Protein AF-A0A352JN17-F1 (afdb_monomer_lite)

pLDDT: mean 72.79, std 21.45, range [27.62, 96.94]

Radius of gyration: 18.85 Å; chains: 1; bounding box: 54×39×38 Å

Sequence (155 aa):
MYLPDQVELLKFFQAFLQQAGLSSVSIKNYLSDLRHFLSFTSPEPSAAAGLTLTTKDIFQNLNQYLDPYLQAQKASFTPANTTARRLASIRRFSTFLHAQFGLAPLQGQALKGTNPQGLALQGVSPAASLSSAKILDQFKTYLEKDKKTPSTVKN

Secondary structure (DSSP, 8-state):
-PPPPHHHHHHHHHHHHHHTT--HHHHHHHHHHHHHHHHHHSPP--TT------HHHHHHTGGGGHHHHHHHHHHTT--HHHHHHHHHHHHHHHHHHHHHH-PPP--TTS---S---S-------------HHHHHHHHHHHHHHTT----S---

Structure (mmCIF, N/CA/C/O backbone):
data_AF-A0A352JN17-F1
#
_entry.id   AF-A0A352JN17-F1
#
loop_
_atom_site.group_PDB
_atom_site.id
_atom_site.type_symbol
_atom_site.label_atom_id
_atom_site.label_alt_id
_atom_site.label_comp_id
_atom_site.label_asym_id
_atom_site.label_entity_id
_atom_site.label_seq_id
_atom_site.pdbx_PDB_ins_code
_atom_site.Cartn_x
_atom_site.Cartn_y
_atom_site.Cartn_z
_atom_site.occupancy
_atom_site.B_iso_or_equiv
_atom_site.auth_seq_id
_atom_site.auth_comp_id
_atom_site.auth_asym_id
_atom_site.auth_atom_id
_atom_site.pdbx_PDB_model_num
ATOM 1 N N . MET A 1 1 ? 16.905 -5.039 19.928 1.00 58.03 1 MET A N 1
ATOM 2 C CA . MET A 1 1 ? 15.582 -5.118 19.270 1.00 58.03 1 MET A CA 1
ATOM 3 C C . MET A 1 1 ? 15.507 -6.432 18.509 1.00 58.03 1 MET A C 1
ATOM 5 O O . MET A 1 1 ? 16.300 -6.627 17.591 1.00 58.03 1 MET A O 1
ATOM 9 N N . TYR A 1 2 ? 14.631 -7.344 18.929 1.00 69.12 2 TYR A N 1
ATOM 10 C CA . TYR A 1 2 ? 14.320 -8.563 18.178 1.00 69.12 2 TYR A CA 1
ATOM 11 C C . TYR A 1 2 ? 13.243 -8.215 17.148 1.00 69.12 2 TYR A C 1
ATOM 13 O O . TYR A 1 2 ? 12.223 -7.639 17.521 1.00 69.12 2 TYR A O 1
ATOM 21 N N . LEU A 1 3 ? 13.499 -8.491 15.867 1.00 69.88 3 LEU A N 1
ATOM 22 C CA . LEU A 1 3 ? 12.489 -8.321 14.827 1.00 69.88 3 LEU A CA 1
ATOM 23 C C . LEU A 1 3 ? 11.846 -9.692 14.565 1.00 69.88 3 LEU A C 1
ATOM 25 O O . LEU A 1 3 ? 12.601 -10.636 14.324 1.00 69.88 3 LEU A O 1
ATOM 29 N N . PRO A 1 4 ? 10.507 -9.800 14.620 1.00 78.81 4 PRO A N 1
ATOM 30 C CA . PRO A 1 4 ? 9.786 -11.037 14.332 1.00 78.81 4 PRO A CA 1
ATOM 31 C C . PRO A 1 4 ? 10.052 -11.560 12.918 1.00 78.81 4 PRO A C 1
ATOM 33 O O . PRO A 1 4 ? 10.464 -10.805 12.029 1.00 78.81 4 PRO A O 1
ATOM 36 N N . ASP A 1 5 ? 9.761 -12.841 12.696 1.00 82.88 5 ASP A N 1
ATOM 37 C CA . ASP A 1 5 ? 9.776 -13.411 11.351 1.00 82.88 5 ASP A CA 1
ATOM 38 C C . ASP A 1 5 ? 8.679 -12.798 10.452 1.00 82.88 5 ASP A C 1
ATOM 40 O O . ASP A 1 5 ? 7.821 -12.020 10.886 1.00 82.88 5 ASP A O 1
ATOM 44 N N . GLN A 1 6 ? 8.695 -13.133 9.159 1.00 84.31 6 GLN A N 1
ATOM 45 C CA . GLN A 1 6 ? 7.722 -12.600 8.202 1.00 84.31 6 GLN A CA 1
ATOM 46 C C . GLN A 1 6 ? 6.268 -12.906 8.598 1.00 84.31 6 GLN A C 1
ATOM 48 O O . GLN A 1 6 ? 5.384 -12.070 8.393 1.00 84.31 6 GLN A O 1
ATOM 53 N N . VAL A 1 7 ? 5.998 -14.100 9.128 1.00 86.88 7 VAL A N 1
ATOM 54 C CA . VAL A 1 7 ? 4.640 -14.561 9.437 1.00 86.88 7 VAL A CA 1
ATOM 55 C C . VAL A 1 7 ? 4.085 -13.791 10.628 1.00 86.88 7 VAL A C 1
ATOM 57 O O . VAL A 1 7 ? 2.957 -13.293 10.578 1.00 86.88 7 VAL A O 1
ATOM 60 N N . GLU A 1 8 ? 4.875 -13.658 11.685 1.00 88.69 8 GLU A N 1
ATOM 61 C CA . GLU A 1 8 ? 4.527 -12.892 12.874 1.00 88.69 8 GLU A CA 1
ATOM 62 C C . GLU A 1 8 ? 4.356 -11.412 12.557 1.00 88.69 8 GLU A C 1
ATOM 64 O O . GLU A 1 8 ? 3.380 -10.788 12.980 1.00 88.69 8 GLU A O 1
ATOM 69 N N . LEU A 1 9 ? 5.233 -10.849 11.732 1.00 88.06 9 LEU A N 1
ATOM 70 C CA . LEU A 1 9 ? 5.149 -9.440 11.386 1.00 88.06 9 LEU A CA 1
ATOM 71 C C . LEU A 1 9 ? 3.900 -9.109 10.562 1.00 88.06 9 LEU A C 1
ATOM 73 O O . LEU A 1 9 ? 3.276 -8.068 10.776 1.00 88.06 9 LEU A O 1
ATOM 77 N N . LEU A 1 10 ? 3.479 -10.008 9.666 1.00 91.31 10 LEU A N 1
ATOM 78 C CA . LEU A 1 10 ? 2.207 -9.870 8.956 1.00 91.31 10 LEU A CA 1
ATOM 79 C C . LEU A 1 10 ? 1.007 -9.942 9.912 1.00 91.31 10 LEU A C 1
ATOM 81 O O . LEU A 1 10 ? 0.041 -9.200 9.716 1.00 91.31 10 LEU A O 1
ATOM 85 N N . LYS A 1 11 ? 1.065 -10.773 10.963 1.00 94.00 11 LYS A N 1
ATOM 86 C CA . LYS A 1 11 ? 0.026 -10.819 12.009 1.00 94.00 11 LYS A CA 1
ATOM 87 C C . LYS A 1 11 ? -0.023 -9.514 12.805 1.00 94.00 11 LYS A C 1
ATOM 89 O O . LYS A 1 11 ? -1.107 -8.972 13.013 1.00 94.00 11 LYS A O 1
ATOM 94 N N . PHE A 1 12 ? 1.127 -8.970 13.198 1.00 93.38 12 PHE A N 1
ATOM 95 C CA . PHE A 1 12 ? 1.186 -7.689 13.907 1.00 93.38 12 PHE A CA 1
ATOM 96 C C . PHE A 1 12 ? 0.720 -6.523 13.038 1.00 93.38 12 PHE A C 1
ATOM 98 O O . PHE A 1 12 ? -0.028 -5.666 13.507 1.00 93.38 12 PHE A O 1
ATOM 105 N N . PHE A 1 13 ? 1.073 -6.522 11.752 1.00 94.56 13 PHE A N 1
ATOM 106 C CA . PHE A 1 13 ? 0.566 -5.523 10.822 1.00 94.56 13 PHE A CA 1
ATOM 107 C C . PHE A 1 13 ? -0.951 -5.640 10.637 1.00 94.56 13 PHE A C 1
ATOM 109 O O . PHE A 1 13 ? -1.650 -4.630 10.642 1.00 94.56 13 PHE A O 1
ATOM 116 N N . GLN A 1 14 ? -1.490 -6.859 10.547 1.00 96.69 14 GLN A N 1
ATOM 117 C CA . GLN A 1 14 ? -2.935 -7.076 10.517 1.00 96.69 14 GLN A CA 1
ATOM 118 C C . GLN A 1 14 ? -3.618 -6.492 11.763 1.00 96.69 14 GLN A C 1
ATOM 120 O O . GLN A 1 14 ? -4.594 -5.756 11.620 1.00 96.69 14 GLN A O 1
ATOM 125 N N . ALA A 1 15 ? -3.094 -6.774 12.960 1.00 96.06 15 ALA A N 1
ATOM 126 C CA . ALA A 1 15 ? -3.624 -6.240 14.214 1.00 96.06 15 ALA A CA 1
ATOM 127 C C . ALA A 1 15 ? -3.576 -4.703 14.248 1.00 96.06 15 ALA A C 1
ATOM 129 O O . ALA A 1 15 ? -4.555 -4.059 14.620 1.00 96.06 15 ALA A O 1
ATOM 130 N N . PHE A 1 16 ? -2.485 -4.102 13.767 1.00 95.62 16 PHE A N 1
ATOM 131 C CA . PHE A 1 16 ? -2.359 -2.650 13.627 1.00 95.62 16 PHE A CA 1
ATOM 132 C C . PHE A 1 16 ? -3.432 -2.050 12.701 1.00 95.62 16 PHE A C 1
ATOM 134 O O . PHE A 1 16 ? -4.026 -1.018 13.014 1.00 95.62 16 PHE A O 1
ATOM 141 N N . LEU A 1 17 ? -3.732 -2.698 11.571 1.00 95.50 17 LEU A N 1
ATOM 142 C CA . LEU A 1 17 ? -4.788 -2.238 10.662 1.00 95.50 17 LEU A CA 1
ATOM 143 C C . LEU A 1 17 ? -6.194 -2.414 11.260 1.00 95.50 17 LEU A C 1
ATOM 145 O O . LEU A 1 17 ? -7.057 -1.568 11.025 1.00 95.50 17 LEU A O 1
ATOM 149 N N . GLN A 1 18 ? -6.418 -3.474 12.044 1.00 96.38 18 GLN A N 1
ATOM 150 C CA . GLN A 1 18 ? -7.669 -3.689 12.782 1.00 96.38 18 GLN A CA 1
ATOM 151 C C . GLN A 1 18 ? -7.885 -2.605 13.842 1.00 96.38 18 GLN A C 1
ATOM 153 O O . GLN A 1 18 ? -8.966 -2.027 13.909 1.00 96.38 18 GLN A O 1
ATOM 158 N N . GLN A 1 19 ? -6.849 -2.278 14.619 1.00 94.75 19 GLN A N 1
ATOM 159 C CA . GLN A 1 19 ? -6.885 -1.191 15.604 1.00 94.75 19 GLN A CA 1
ATOM 160 C C . GLN A 1 19 ? -7.132 0.174 14.953 1.00 94.75 19 GLN A C 1
ATOM 162 O O . GLN A 1 19 ? -7.809 1.020 15.527 1.00 94.75 19 GLN A O 1
ATOM 167 N N . ALA A 1 20 ? -6.648 0.374 13.725 1.00 93.00 20 ALA A N 1
ATOM 168 C CA . ALA A 1 20 ? -6.939 1.565 12.930 1.00 93.00 20 ALA A CA 1
ATOM 169 C C . ALA A 1 20 ? -8.365 1.590 12.330 1.00 93.00 20 ALA A C 1
ATOM 171 O O . ALA A 1 20 ? -8.692 2.522 11.597 1.00 93.00 20 ALA A O 1
ATOM 172 N N . GLY A 1 21 ? -9.208 0.586 12.608 1.00 95.19 21 GLY A N 1
ATOM 173 C CA . GLY A 1 21 ? -10.616 0.550 12.202 1.00 95.19 21 GLY A CA 1
ATOM 174 C C . GLY A 1 21 ? -10.852 0.234 10.723 1.00 95.19 21 GLY A C 1
ATOM 175 O O . GLY A 1 21 ? -11.915 0.550 10.188 1.00 95.19 21 GLY A O 1
ATOM 176 N N . LEU A 1 22 ? -9.876 -0.359 10.027 1.00 94.12 22 LEU A N 1
ATOM 177 C CA . LEU A 1 22 ? -10.039 -0.699 8.613 1.00 94.12 22 LEU A CA 1
ATOM 178 C C . LEU A 1 22 ? -10.986 -1.890 8.423 1.00 94.12 22 LEU A C 1
ATOM 180 O O . LEU A 1 22 ? -11.006 -2.837 9.207 1.00 94.12 22 LEU A O 1
ATOM 184 N N . SER A 1 23 ? -11.718 -1.877 7.305 1.00 96.94 23 SER A N 1
ATOM 185 C CA . SER A 1 23 ? -12.565 -3.005 6.914 1.00 96.94 23 SER A CA 1
ATOM 186 C C . SER A 1 23 ? -11.743 -4.273 6.652 1.00 96.94 23 SER A C 1
ATOM 188 O O . SER A 1 23 ? -10.583 -4.213 6.230 1.00 96.94 23 SER A O 1
ATOM 190 N N . SER A 1 24 ? -12.369 -5.440 6.815 1.00 94.25 24 SER A N 1
ATOM 191 C CA . SER A 1 24 ? -11.746 -6.739 6.523 1.00 94.25 24 SER A CA 1
ATOM 192 C C . SER A 1 24 ? -11.247 -6.845 5.075 1.00 94.25 24 SER A C 1
ATOM 194 O O . SER A 1 24 ? -10.181 -7.412 4.830 1.00 94.25 24 SER A O 1
ATOM 196 N N . VAL A 1 25 ? -11.974 -6.257 4.120 1.00 94.50 25 VAL A N 1
ATOM 197 C CA . VAL A 1 25 ? -11.583 -6.191 2.703 1.00 94.50 25 VAL A CA 1
ATOM 198 C C . VAL A 1 25 ? -10.333 -5.332 2.531 1.00 94.50 25 VAL A C 1
ATOM 200 O O . VAL A 1 25 ? -9.371 -5.766 1.897 1.00 94.50 25 VAL A O 1
ATOM 203 N N . SER A 1 26 ? -10.302 -4.146 3.145 1.00 93.44 26 SER A N 1
ATOM 204 C CA . SER A 1 26 ? -9.133 -3.262 3.108 1.00 93.44 26 SER A CA 1
ATOM 205 C C . SER A 1 26 ? -7.905 -3.952 3.699 1.00 93.44 26 SER A C 1
ATOM 207 O O . SER A 1 26 ? -6.849 -3.950 3.075 1.00 93.44 26 SER A O 1
ATOM 209 N N . ILE A 1 27 ? -8.048 -4.603 4.856 1.00 95.81 27 ILE A N 1
ATOM 210 C CA . ILE A 1 27 ? -6.967 -5.347 5.515 1.00 95.81 27 ILE A CA 1
ATOM 211 C C . ILE A 1 27 ? -6.415 -6.438 4.590 1.00 95.81 27 ILE A C 1
ATOM 213 O O . ILE A 1 27 ? -5.204 -6.516 4.386 1.00 95.81 27 ILE A O 1
ATOM 217 N N . LYS A 1 28 ? -7.286 -7.245 3.971 1.00 95.00 28 LYS A N 1
ATOM 218 C CA . LYS A 1 28 ? -6.866 -8.279 3.011 1.00 95.00 28 LYS A CA 1
ATOM 219 C C . LYS A 1 28 ? -6.094 -7.685 1.831 1.00 95.00 28 LYS A C 1
ATOM 221 O O . LYS A 1 28 ? -5.071 -8.251 1.447 1.00 95.00 28 LYS A O 1
ATOM 226 N N . ASN A 1 29 ? -6.541 -6.545 1.302 1.00 94.00 29 ASN A N 1
ATOM 227 C CA . ASN A 1 29 ? -5.859 -5.848 0.210 1.00 94.00 29 ASN A CA 1
ATOM 228 C C . ASN A 1 29 ? -4.456 -5.376 0.623 1.00 94.00 29 ASN A C 1
ATOM 230 O O . ASN A 1 29 ? -3.492 -5.676 -0.080 1.00 94.00 29 ASN A O 1
ATOM 234 N N . TYR A 1 30 ? -4.322 -4.734 1.791 1.00 95.94 30 TYR A N 1
ATOM 235 C CA . TYR A 1 30 ? -3.025 -4.315 2.339 1.00 95.94 30 TYR A CA 1
ATOM 236 C C . TYR A 1 30 ? -2.063 -5.495 2.503 1.00 95.94 30 TYR A C 1
ATOM 238 O O . TYR A 1 30 ? -0.915 -5.431 2.064 1.00 95.94 30 TYR A O 1
ATOM 246 N N . LEU A 1 31 ? -2.536 -6.592 3.100 1.00 95.50 31 LEU A N 1
ATOM 247 C CA . LEU A 1 31 ? -1.726 -7.789 3.311 1.00 95.50 31 LEU A CA 1
ATOM 248 C C . LEU A 1 31 ? -1.328 -8.459 1.990 1.00 95.50 31 LEU A C 1
ATOM 250 O O . LEU A 1 31 ? -0.212 -8.957 1.866 1.00 95.50 31 LEU A O 1
ATOM 254 N N . SER A 1 32 ? -2.223 -8.477 1.000 1.00 95.50 32 SER A N 1
ATOM 255 C CA . SER A 1 32 ? -1.934 -9.037 -0.321 1.00 95.50 32 SER A CA 1
ATOM 256 C C . SER A 1 32 ? -0.864 -8.237 -1.055 1.00 95.50 32 SER A C 1
ATOM 258 O O . SER A 1 32 ? 0.066 -8.819 -1.608 1.00 95.50 32 SER A O 1
ATOM 260 N N . ASP A 1 33 ? -0.980 -6.912 -1.045 1.00 95.38 33 ASP A N 1
ATOM 261 C CA . ASP A 1 33 ? -0.003 -6.035 -1.684 1.00 95.38 33 ASP A CA 1
ATOM 262 C C . ASP A 1 33 ? 1.366 -6.121 -0.993 1.00 95.38 33 ASP A C 1
ATOM 264 O O . ASP A 1 33 ? 2.396 -6.138 -1.667 1.00 95.38 33 ASP A O 1
ATOM 268 N N . LEU A 1 34 ? 1.384 -6.232 0.339 1.00 93.50 34 LEU A N 1
ATOM 269 C CA . LEU A 1 34 ? 2.621 -6.396 1.096 1.00 93.50 34 LEU A CA 1
ATOM 270 C C . LEU A 1 34 ? 3.293 -7.744 0.811 1.00 93.50 34 LEU A C 1
ATOM 272 O O . LEU A 1 34 ? 4.494 -7.777 0.573 1.00 93.50 34 LEU A O 1
ATOM 276 N N . ARG A 1 35 ? 2.539 -8.850 0.758 1.00 92.12 35 ARG A N 1
ATOM 277 C CA . ARG A 1 35 ? 3.089 -10.159 0.358 1.00 92.12 35 ARG A CA 1
ATOM 278 C C . ARG A 1 35 ? 3.679 -10.134 -1.048 1.00 92.12 35 ARG A C 1
ATOM 280 O O . ARG A 1 35 ? 4.729 -10.728 -1.270 1.00 92.12 35 ARG A O 1
ATOM 287 N N . HIS A 1 36 ? 3.030 -9.435 -1.978 1.00 93.00 36 HIS A N 1
ATOM 288 C CA . HIS A 1 36 ? 3.544 -9.277 -3.336 1.00 93.00 36 HIS A CA 1
ATOM 289 C C . HIS A 1 36 ? 4.895 -8.548 -3.345 1.00 93.00 36 HIS A C 1
ATOM 291 O O . HIS A 1 36 ? 5.817 -8.961 -4.041 1.00 93.00 36 HIS A O 1
ATOM 297 N N . PHE A 1 37 ? 5.030 -7.483 -2.553 1.00 91.75 37 PHE A N 1
ATOM 298 C CA . PHE A 1 37 ? 6.305 -6.788 -2.388 1.00 91.75 37 PHE A CA 1
ATOM 299 C C . PHE A 1 37 ? 7.372 -7.684 -1.741 1.00 91.75 37 PHE A C 1
ATOM 301 O O . PHE A 1 37 ? 8.476 -7.782 -2.260 1.00 91.75 37 PHE A O 1
ATOM 308 N N . LEU A 1 38 ? 7.026 -8.397 -0.668 1.00 88.25 38 LEU A N 1
ATOM 309 C CA . LEU A 1 38 ? 7.944 -9.309 0.021 1.00 88.25 38 LEU A CA 1
ATOM 310 C C . LEU A 1 38 ? 8.468 -10.426 -0.882 1.00 88.25 38 LEU A C 1
ATOM 312 O O . LEU A 1 38 ? 9.648 -10.758 -0.835 1.00 88.25 38 LEU A O 1
ATOM 316 N N . SER A 1 39 ? 7.594 -10.966 -1.731 1.00 87.94 39 SER A N 1
ATOM 317 C CA . SER A 1 39 ? 7.959 -12.000 -2.704 1.00 87.94 39 SER A CA 1
ATOM 318 C C . SER A 1 39 ? 8.926 -11.461 -3.760 1.00 87.94 39 SER A C 1
ATOM 320 O O . SER A 1 39 ? 9.802 -12.185 -4.200 1.00 87.94 39 SER A O 1
ATOM 322 N N . PHE A 1 40 ? 8.807 -10.181 -4.133 1.00 88.81 40 PHE A N 1
ATOM 323 C CA . PHE A 1 40 ? 9.759 -9.523 -5.030 1.00 88.81 40 PHE A CA 1
ATOM 324 C C . PHE A 1 40 ? 11.133 -9.302 -4.376 1.00 88.81 40 PHE A C 1
ATOM 326 O O . PHE A 1 40 ? 12.152 -9.368 -5.054 1.00 88.81 40 PHE A O 1
ATOM 333 N N . THR A 1 41 ? 11.168 -9.013 -3.073 1.00 83.50 41 THR A N 1
ATOM 334 C CA . THR A 1 41 ? 12.419 -8.751 -2.341 1.00 83.50 41 THR A CA 1
ATOM 335 C C . THR A 1 41 ? 13.126 -10.010 -1.855 1.00 83.50 41 THR A C 1
ATOM 337 O O . THR A 1 41 ? 14.298 -9.937 -1.494 1.00 83.50 41 THR A O 1
ATOM 340 N N . SER A 1 42 ? 12.427 -11.146 -1.801 1.00 74.88 42 SER A N 1
ATOM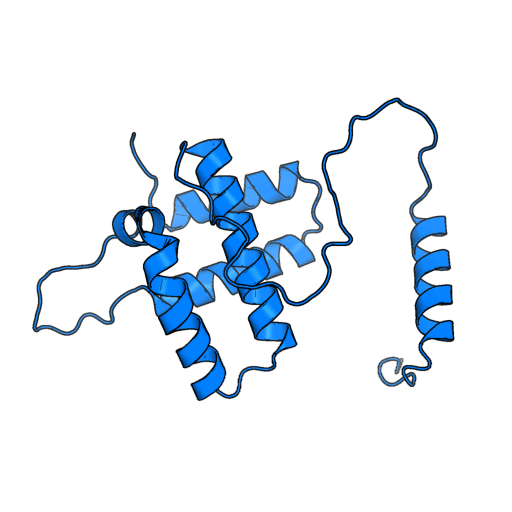 341 C CA . SER A 1 42 ? 13.048 -12.425 -1.477 1.00 74.88 42 SER A CA 1
ATOM 342 C C . SER A 1 42 ? 13.888 -12.855 -2.677 1.00 74.88 42 SER A C 1
ATOM 344 O O . SER A 1 42 ? 13.314 -13.078 -3.743 1.00 74.88 42 SER A O 1
ATOM 346 N N . PRO A 1 43 ? 15.222 -12.967 -2.556 1.00 61.41 43 PRO A N 1
ATOM 347 C CA . PRO A 1 43 ? 15.999 -13.557 -3.628 1.00 61.41 43 PRO A CA 1
ATOM 348 C C . PRO A 1 43 ? 15.506 -14.991 -3.840 1.00 61.41 43 PRO A C 1
ATOM 350 O O . PRO A 1 43 ? 15.377 -15.758 -2.882 1.00 61.41 43 PRO A O 1
ATOM 353 N N . GLU A 1 44 ? 15.235 -15.359 -5.092 1.00 54.84 44 GLU A N 1
ATOM 354 C CA . GLU A 1 44 ? 15.241 -16.770 -5.474 1.00 54.84 44 GLU A CA 1
ATOM 355 C C . GLU A 1 44 ? 16.581 -17.357 -5.003 1.00 54.84 44 GLU A C 1
ATOM 357 O O . GLU A 1 44 ? 17.601 -16.664 -5.125 1.00 54.84 44 GLU A O 1
ATOM 362 N N . PRO A 1 45 ? 16.619 -18.581 -4.447 1.00 52.03 45 PRO A N 1
ATOM 363 C CA . PRO A 1 45 ? 17.852 -19.224 -4.014 1.00 52.03 45 PRO A CA 1
ATOM 364 C C . PRO A 1 45 ? 18.714 -19.558 -5.241 1.00 52.03 45 PRO A C 1
ATOM 366 O O . PRO A 1 45 ? 18.830 -20.699 -5.677 1.00 52.03 45 PRO A O 1
ATOM 369 N N . SER A 1 46 ? 19.326 -18.533 -5.826 1.00 43.72 46 SER A N 1
ATOM 370 C CA . SER A 1 46 ? 20.423 -18.651 -6.764 1.00 43.72 46 SER A CA 1
ATOM 371 C C . SER A 1 46 ? 21.593 -19.212 -5.971 1.00 43.72 46 SER A C 1
ATOM 373 O O . SER A 1 46 ? 22.142 -18.552 -5.087 1.00 43.72 46 SER A O 1
ATOM 375 N N . ALA A 1 47 ? 21.951 -20.454 -6.278 1.00 49.50 47 ALA A N 1
ATOM 376 C CA . ALA A 1 47 ? 22.961 -21.267 -5.607 1.00 49.50 47 ALA A CA 1
ATOM 377 C C . ALA A 1 47 ? 24.388 -20.661 -5.560 1.00 49.50 47 ALA A C 1
ATOM 379 O O . ALA A 1 47 ? 25.315 -21.334 -5.119 1.00 49.50 47 ALA A O 1
ATOM 380 N N . ALA A 1 48 ? 24.595 -19.417 -6.007 1.00 46.50 48 ALA A N 1
ATOM 381 C CA . ALA A 1 48 ? 25.909 -18.805 -6.190 1.00 46.50 48 ALA A CA 1
ATOM 382 C C . ALA A 1 48 ? 26.313 -17.765 -5.125 1.00 46.50 48 ALA A C 1
ATOM 384 O O . ALA A 1 48 ? 27.462 -17.330 -5.122 1.00 46.50 48 ALA A O 1
ATOM 385 N N . ALA A 1 49 ? 25.436 -17.369 -4.198 1.00 49.66 49 ALA A N 1
ATOM 386 C CA . ALA A 1 49 ? 25.826 -16.483 -3.099 1.00 49.66 49 ALA A CA 1
ATOM 387 C C . ALA A 1 49 ? 25.038 -16.826 -1.834 1.00 49.66 49 ALA A C 1
ATOM 389 O O . ALA A 1 49 ? 23.847 -16.548 -1.744 1.00 49.66 49 ALA A O 1
ATOM 390 N N . GLY A 1 50 ? 25.705 -17.410 -0.837 1.00 49.94 50 GLY A N 1
ATOM 391 C CA . GLY A 1 50 ? 25.129 -17.807 0.455 1.00 49.94 50 GLY A CA 1
ATOM 392 C C . GLY A 1 50 ? 24.632 -16.659 1.350 1.00 49.94 50 GLY A C 1
ATOM 393 O O . GLY A 1 50 ? 24.580 -16.828 2.563 1.00 49.94 50 GLY A O 1
ATOM 394 N N . LEU A 1 51 ? 24.277 -15.498 0.789 1.00 47.25 51 LEU A N 1
ATOM 395 C CA . LEU A 1 51 ? 23.536 -14.452 1.487 1.00 47.25 51 LEU A CA 1
ATOM 396 C C . LEU A 1 51 ? 22.042 -14.645 1.219 1.00 47.25 51 LEU A C 1
ATOM 398 O O . LEU A 1 51 ? 21.462 -14.045 0.315 1.00 47.25 51 LEU A O 1
ATOM 402 N N . THR A 1 52 ? 21.396 -15.473 2.036 1.00 55.00 52 THR A N 1
ATOM 403 C CA . THR A 1 52 ? 19.939 -15.415 2.175 1.00 55.00 52 THR A CA 1
ATOM 404 C C . THR A 1 52 ? 19.599 -14.070 2.800 1.00 55.00 52 THR A C 1
ATOM 406 O O . THR A 1 52 ? 19.839 -13.865 3.992 1.00 55.00 52 THR A O 1
ATOM 409 N N . LEU A 1 53 ? 19.098 -13.136 1.993 1.00 63.00 53 LEU A N 1
ATOM 410 C CA . LEU A 1 53 ? 18.663 -11.835 2.475 1.00 63.00 53 LEU A CA 1
ATOM 411 C C . LEU A 1 53 ? 17.574 -12.061 3.528 1.00 63.00 53 LEU A C 1
ATOM 413 O O . LEU A 1 53 ? 16.507 -12.597 3.219 1.00 63.00 53 LEU A O 1
ATOM 417 N N . THR A 1 54 ? 17.856 -11.732 4.787 1.00 69.38 54 THR A N 1
ATOM 418 C CA . THR A 1 54 ? 16.887 -12.013 5.838 1.00 69.38 54 THR A CA 1
ATOM 419 C C . THR A 1 54 ? 15.737 -11.023 5.727 1.00 69.38 54 THR A C 1
ATOM 421 O O . THR A 1 54 ? 15.896 -9.868 5.329 1.00 69.38 54 THR A O 1
ATOM 424 N N . THR A 1 55 ? 14.552 -11.452 6.144 1.00 68.12 55 THR A N 1
ATOM 425 C CA . THR A 1 55 ? 13.378 -10.590 6.292 1.00 68.12 55 THR A CA 1
ATOM 426 C C . THR A 1 55 ? 13.702 -9.294 7.058 1.00 68.12 55 THR A C 1
ATOM 428 O O . THR A 1 55 ? 13.196 -8.220 6.737 1.00 68.12 55 THR A O 1
ATOM 431 N N . LYS A 1 56 ? 14.622 -9.372 8.025 1.00 71.94 56 LYS A N 1
ATOM 432 C CA . LYS A 1 56 ? 15.127 -8.227 8.782 1.00 71.94 56 LYS A CA 1
ATOM 433 C C . LYS A 1 56 ? 15.911 -7.236 7.919 1.00 71.94 56 LYS A C 1
ATOM 435 O O . LYS A 1 56 ? 15.684 -6.034 8.050 1.00 71.94 56 LYS A O 1
ATOM 440 N N . ASP A 1 57 ? 16.773 -7.718 7.029 1.00 75.81 57 ASP A N 1
ATOM 441 C CA . ASP A 1 57 ? 17.580 -6.869 6.144 1.00 75.81 57 ASP A CA 1
ATOM 442 C C . ASP A 1 57 ? 16.692 -6.077 5.178 1.00 75.81 57 ASP A C 1
ATOM 444 O O . ASP A 1 57 ? 16.912 -4.880 4.968 1.00 75.81 57 ASP A O 1
ATOM 448 N N . ILE A 1 58 ? 15.634 -6.719 4.667 1.00 78.38 58 ILE A N 1
ATOM 449 C CA . ILE A 1 58 ? 14.624 -6.087 3.805 1.00 78.38 58 ILE A CA 1
ATOM 450 C C . ILE A 1 58 ? 13.921 -4.949 4.552 1.00 78.38 58 ILE A C 1
ATOM 452 O O . ILE A 1 58 ? 13.762 -3.853 4.017 1.00 78.38 58 ILE A O 1
ATOM 456 N N . PHE A 1 59 ? 13.515 -5.175 5.804 1.00 76.19 59 PHE A N 1
ATOM 457 C CA . PHE A 1 59 ? 12.751 -4.188 6.572 1.00 76.19 59 PHE A CA 1
ATOM 458 C C . PHE A 1 59 ? 13.571 -3.012 7.081 1.00 76.19 59 PHE A C 1
ATOM 460 O O . PHE A 1 59 ? 13.046 -1.902 7.162 1.00 76.19 59 PHE A O 1
ATOM 467 N N . GLN A 1 60 ? 14.851 -3.222 7.377 1.00 79.12 60 GLN A N 1
ATOM 468 C CA . GLN A 1 60 ? 15.760 -2.133 7.733 1.00 79.12 60 GLN A CA 1
ATOM 469 C C . GLN A 1 60 ? 16.108 -1.254 6.526 1.00 79.12 60 GLN A C 1
ATOM 471 O O . GLN A 1 60 ? 16.321 -0.054 6.682 1.00 79.12 60 GLN A O 1
ATOM 476 N N . ASN A 1 61 ? 16.103 -1.831 5.322 1.00 81.19 61 ASN A N 1
ATOM 477 C CA . ASN A 1 61 ? 16.533 -1.167 4.094 1.00 81.19 61 ASN A CA 1
ATOM 478 C C . ASN A 1 61 ? 15.406 -1.033 3.069 1.00 81.19 61 ASN A C 1
ATOM 480 O O . ASN A 1 61 ? 15.646 -1.019 1.865 1.00 81.19 61 ASN A O 1
ATOM 484 N N . LEU A 1 62 ? 14.164 -0.897 3.537 1.00 83.00 62 LEU A N 1
ATOM 485 C CA . LEU A 1 62 ? 12.971 -0.946 2.691 1.00 83.00 62 LEU A CA 1
ATOM 486 C C . LEU A 1 62 ? 13.006 0.076 1.535 1.00 83.00 62 LEU A C 1
ATOM 488 O O . LEU A 1 62 ? 12.528 -0.221 0.442 1.00 83.00 62 LEU A O 1
ATOM 492 N N . ASN A 1 63 ? 13.647 1.235 1.740 1.00 84.12 63 ASN A N 1
ATOM 493 C CA . ASN A 1 63 ? 13.888 2.250 0.706 1.00 84.12 63 ASN A CA 1
ATOM 494 C C . ASN A 1 63 ? 14.657 1.717 -0.517 1.00 84.12 63 ASN A C 1
ATOM 496 O O . ASN A 1 63 ? 14.335 2.094 -1.639 1.00 84.12 63 ASN A O 1
ATOM 500 N N . GLN A 1 64 ? 15.643 0.836 -0.317 1.00 86.75 64 GLN A N 1
ATOM 501 C CA . GLN A 1 64 ? 16.510 0.330 -1.391 1.00 86.75 64 GLN A CA 1
ATOM 502 C C . GLN A 1 64 ? 15.744 -0.533 -2.403 1.00 86.75 64 GLN A C 1
ATOM 504 O O . GLN A 1 64 ? 16.147 -0.651 -3.556 1.00 86.75 64 GLN A O 1
ATOM 509 N N . TYR A 1 65 ? 14.610 -1.099 -1.988 1.00 87.06 65 TYR A N 1
ATOM 510 C CA . TYR A 1 65 ? 13.794 -1.984 -2.815 1.00 87.06 65 TYR A CA 1
ATOM 511 C C . TYR A 1 65 ? 12.655 -1.262 -3.542 1.00 87.06 65 TYR A C 1
ATOM 513 O O . TYR A 1 65 ? 12.004 -1.871 -4.389 1.00 87.06 65 TYR A O 1
ATOM 521 N N . LEU A 1 66 ? 12.401 0.022 -3.253 1.00 88.62 66 LEU A N 1
ATOM 522 C CA . LEU A 1 66 ? 11.278 0.754 -3.849 1.00 88.62 66 LEU A CA 1
ATOM 523 C C . LEU A 1 66 ? 11.470 1.018 -5.342 1.00 88.62 66 LEU A C 1
ATOM 525 O O . LEU A 1 66 ? 10.556 0.745 -6.124 1.00 88.62 66 LEU A O 1
ATOM 529 N N . ASP A 1 67 ? 12.640 1.517 -5.740 1.00 89.25 67 ASP A N 1
ATOM 530 C CA . ASP A 1 67 ? 12.922 1.819 -7.145 1.00 89.25 67 ASP A CA 1
ATOM 531 C C . ASP A 1 67 ? 12.977 0.544 -8.001 1.00 89.25 67 ASP A C 1
ATOM 533 O O . ASP A 1 67 ? 12.250 0.488 -8.999 1.00 89.25 67 ASP A O 1
ATOM 537 N N . PRO A 1 68 ? 13.710 -0.523 -7.609 1.00 91.06 68 PRO A N 1
ATOM 538 C CA . PRO A 1 68 ? 13.668 -1.799 -8.323 1.00 91.06 68 PRO A CA 1
ATOM 539 C C . PRO A 1 68 ? 12.251 -2.366 -8.432 1.00 91.06 68 PRO A C 1
ATOM 541 O O . PRO A 1 68 ? 11.847 -2.827 -9.502 1.00 91.06 68 PRO A O 1
ATOM 544 N N . TYR A 1 69 ? 11.461 -2.278 -7.356 1.00 92.38 69 TYR A N 1
ATOM 545 C CA . TYR A 1 69 ? 10.077 -2.736 -7.376 1.00 92.38 69 TYR A CA 1
ATOM 546 C C . TYR A 1 69 ? 9.241 -1.936 -8.371 1.00 92.38 69 TYR A C 1
ATOM 548 O O . TYR A 1 69 ? 8.526 -2.519 -9.182 1.00 92.38 69 TYR A O 1
ATOM 556 N N . LEU A 1 70 ? 9.351 -0.605 -8.373 1.00 91.88 70 LEU A N 1
ATOM 557 C CA . LEU A 1 70 ? 8.618 0.247 -9.305 1.00 91.88 70 LEU A CA 1
ATOM 558 C C . LEU A 1 70 ? 8.963 -0.071 -10.766 1.00 91.88 70 LEU A C 1
ATOM 560 O O . LEU A 1 70 ? 8.063 -0.106 -11.607 1.00 91.88 70 LEU A O 1
ATOM 564 N N . GLN A 1 71 ? 10.236 -0.332 -11.071 1.00 91.62 71 GLN A N 1
ATOM 565 C CA . GLN A 1 71 ? 10.648 -0.737 -12.417 1.00 91.62 71 GLN A CA 1
ATOM 566 C C . GLN A 1 71 ? 10.077 -2.107 -12.799 1.00 91.62 71 GLN A C 1
ATOM 568 O O . GLN A 1 71 ? 9.532 -2.252 -13.892 1.00 91.62 71 GLN A O 1
ATOM 573 N N . ALA A 1 72 ? 10.090 -3.084 -11.887 1.00 91.69 72 ALA A N 1
ATOM 574 C CA . ALA A 1 72 ? 9.503 -4.403 -12.131 1.00 91.69 72 ALA A CA 1
ATOM 575 C C . ALA A 1 72 ? 7.986 -4.338 -12.392 1.00 91.69 72 ALA A C 1
ATOM 577 O O . ALA A 1 72 ? 7.465 -5.022 -13.275 1.00 91.69 72 ALA A O 1
ATOM 578 N N . GLN A 1 73 ? 7.268 -3.469 -11.671 1.00 92.69 73 GLN A N 1
ATOM 579 C CA . GLN A 1 73 ? 5.837 -3.226 -11.887 1.00 92.69 73 GLN A CA 1
ATOM 580 C C . GLN A 1 73 ? 5.559 -2.659 -13.287 1.00 92.69 73 GLN A C 1
ATOM 582 O O . GLN A 1 73 ? 4.612 -3.093 -13.946 1.00 92.69 73 GLN A O 1
ATOM 587 N N . LYS A 1 74 ? 6.396 -1.718 -13.748 1.00 90.75 74 LYS A N 1
ATOM 588 C CA . LYS A 1 74 ? 6.310 -1.139 -15.098 1.00 90.75 74 LYS A CA 1
ATOM 589 C C . LYS A 1 74 ? 6.621 -2.174 -16.178 1.00 90.75 74 LYS A C 1
ATOM 591 O O . LYS A 1 74 ? 5.864 -2.276 -17.136 1.00 90.75 74 LYS A O 1
ATOM 596 N N . ALA A 1 75 ? 7.680 -2.963 -15.995 1.00 92.31 75 ALA A N 1
ATOM 597 C CA . ALA A 1 75 ? 8.064 -4.030 -16.920 1.00 92.31 75 ALA A CA 1
ATOM 598 C C . ALA A 1 75 ? 6.977 -5.110 -17.051 1.00 92.31 75 ALA A C 1
ATOM 600 O O . ALA A 1 75 ? 6.769 -5.658 -18.127 1.00 92.31 75 ALA A O 1
ATOM 601 N N . SER A 1 76 ? 6.231 -5.361 -15.972 1.00 91.19 76 SER A N 1
ATOM 602 C CA . SER A 1 76 ? 5.099 -6.298 -15.954 1.00 91.19 76 SER A CA 1
ATOM 603 C C . SER A 1 76 ? 3.782 -5.680 -16.449 1.00 91.19 76 SER A C 1
ATOM 605 O O . SER A 1 76 ? 2.724 -6.268 -16.233 1.00 91.19 76 SER A O 1
ATOM 607 N N . PHE A 1 77 ? 3.811 -4.470 -17.025 1.00 92.19 77 PHE A N 1
ATOM 608 C CA . PHE A 1 77 ? 2.629 -3.718 -17.471 1.00 92.19 77 PHE A CA 1
ATOM 609 C C . PHE A 1 77 ? 1.524 -3.614 -16.405 1.00 92.19 77 PHE A C 1
ATOM 611 O O . PHE A 1 77 ? 0.330 -3.610 -16.708 1.00 92.19 77 PHE A O 1
ATOM 618 N N . THR A 1 78 ? 1.911 -3.534 -15.126 1.00 90.12 78 THR A N 1
ATOM 619 C CA . THR A 1 78 ? 0.936 -3.431 -14.038 1.00 90.12 78 THR A CA 1
ATOM 620 C C . THR A 1 78 ? 0.209 -2.083 -14.128 1.00 90.12 78 THR A C 1
ATOM 622 O O . THR A 1 78 ? 0.868 -1.048 -14.253 1.00 90.12 78 THR A O 1
ATOM 625 N N . PRO A 1 79 ? -1.136 -2.048 -14.022 1.00 94.19 79 PRO A N 1
ATOM 626 C CA . PRO A 1 79 ? -1.881 -0.796 -14.062 1.00 94.19 79 PRO A CA 1
ATOM 627 C C . PRO A 1 79 ? -1.413 0.193 -12.992 1.00 94.19 79 PRO A C 1
ATOM 629 O O . PRO A 1 79 ? -1.227 -0.181 -11.831 1.00 94.19 79 PRO A O 1
ATOM 632 N N . ALA A 1 80 ? -1.322 1.477 -13.352 1.00 87.25 80 ALA A N 1
ATOM 633 C CA . ALA A 1 80 ? -0.835 2.532 -12.460 1.00 87.25 80 ALA A CA 1
ATOM 634 C C . ALA A 1 80 ? -1.590 2.586 -11.118 1.00 87.25 80 ALA A C 1
ATOM 636 O O . ALA A 1 80 ? -0.976 2.773 -10.070 1.00 87.25 80 ALA A O 1
ATOM 637 N N . ASN A 1 81 ? -2.905 2.339 -11.133 1.00 88.94 81 ASN A N 1
ATOM 638 C CA . ASN A 1 81 ? -3.731 2.281 -9.922 1.00 88.94 81 ASN A CA 1
ATOM 639 C C . ASN A 1 81 ? -3.315 1.133 -8.988 1.00 88.94 81 ASN A C 1
ATOM 641 O O . ASN A 1 81 ? -3.262 1.305 -7.771 1.00 88.94 81 ASN A O 1
ATOM 645 N N . THR A 1 82 ? -2.980 -0.029 -9.549 1.00 90.75 82 THR A N 1
ATOM 646 C CA . THR A 1 82 ? -2.500 -1.189 -8.789 1.00 90.75 82 THR A CA 1
ATOM 647 C C . THR A 1 82 ? -1.122 -0.911 -8.201 1.00 90.75 82 THR A C 1
ATOM 649 O O . THR A 1 82 ? -0.892 -1.182 -7.023 1.00 90.75 82 THR A O 1
ATOM 652 N N . THR A 1 83 ? -0.220 -0.310 -8.979 1.00 90.62 83 THR A N 1
ATOM 653 C CA . THR A 1 83 ? 1.101 0.114 -8.497 1.00 90.62 83 THR A CA 1
ATOM 654 C C . THR A 1 83 ? 0.976 1.145 -7.374 1.00 90.62 83 THR A C 1
ATOM 656 O O . THR A 1 83 ? 1.589 0.978 -6.323 1.00 90.62 83 THR A O 1
ATOM 659 N N . ALA A 1 84 ? 0.127 2.162 -7.534 1.00 89.31 84 ALA A N 1
ATOM 660 C CA . ALA A 1 84 ? -0.122 3.174 -6.509 1.00 89.31 84 ALA A CA 1
ATOM 661 C C . ALA A 1 84 ? -0.679 2.558 -5.215 1.00 89.31 84 ALA A C 1
ATOM 663 O O . ALA A 1 84 ? -0.175 2.859 -4.130 1.00 89.31 84 ALA A O 1
ATOM 664 N N . ARG A 1 85 ? -1.651 1.638 -5.323 1.00 92.88 85 ARG A N 1
ATOM 665 C CA . ARG A 1 85 ? -2.202 0.893 -4.180 1.00 92.88 85 ARG A CA 1
ATOM 666 C C . ARG A 1 85 ? -1.120 0.086 -3.459 1.00 92.88 85 ARG A C 1
ATOM 668 O O . ARG A 1 85 ? -0.992 0.192 -2.243 1.00 92.88 85 ARG A O 1
ATOM 675 N N . ARG A 1 86 ? -0.280 -0.641 -4.203 1.00 93.75 86 ARG A N 1
ATOM 676 C CA . ARG A 1 86 ? 0.849 -1.406 -3.648 1.00 93.75 86 ARG A CA 1
ATOM 677 C C . ARG A 1 86 ? 1.833 -0.505 -2.897 1.00 93.75 86 ARG A C 1
ATOM 679 O O . ARG A 1 86 ? 2.197 -0.808 -1.765 1.00 93.75 86 ARG A O 1
ATOM 686 N N . LEU A 1 87 ? 2.202 0.640 -3.472 1.00 92.56 87 LEU A N 1
ATOM 687 C CA . LEU A 1 87 ? 3.088 1.618 -2.826 1.00 92.56 87 LEU A CA 1
ATOM 688 C C . LEU A 1 87 ? 2.445 2.271 -1.594 1.00 92.56 87 LEU A C 1
ATOM 690 O O . LEU A 1 87 ? 3.140 2.605 -0.636 1.00 92.56 87 LEU A O 1
ATOM 694 N N . ALA A 1 88 ? 1.126 2.467 -1.588 1.00 91.44 88 ALA A N 1
ATOM 695 C CA . ALA A 1 88 ? 0.405 2.924 -0.402 1.00 91.44 88 ALA A CA 1
ATOM 696 C C . ALA A 1 88 ? 0.439 1.869 0.716 1.00 91.44 88 ALA A C 1
ATOM 698 O O . ALA A 1 88 ? 0.656 2.217 1.878 1.00 91.44 88 ALA A O 1
ATOM 699 N N . SER A 1 89 ? 0.305 0.587 0.368 1.00 94.19 89 SER A N 1
ATOM 700 C CA . SER A 1 89 ? 0.429 -0.525 1.314 1.00 94.19 89 SER A CA 1
ATOM 701 C C . SER A 1 89 ? 1.818 -0.598 1.941 1.00 94.19 89 SER A C 1
ATOM 703 O O . SER A 1 89 ? 1.935 -0.694 3.163 1.00 94.19 89 SER A O 1
ATOM 705 N N . ILE A 1 90 ? 2.864 -0.437 1.130 1.00 92.94 90 ILE A N 1
ATOM 706 C CA . ILE A 1 90 ? 4.255 -0.396 1.595 1.00 92.94 90 ILE A CA 1
ATOM 707 C C . ILE A 1 90 ? 4.498 0.806 2.527 1.00 92.94 90 ILE A C 1
ATOM 709 O O . ILE A 1 90 ? 5.112 0.665 3.584 1.00 92.94 90 ILE A O 1
ATOM 713 N N . ARG A 1 91 ? 3.956 1.986 2.196 1.00 91.69 91 ARG A N 1
ATOM 714 C CA . ARG A 1 91 ? 4.022 3.177 3.063 1.00 91.69 91 ARG A CA 1
ATOM 715 C C . ARG A 1 91 ? 3.346 2.957 4.410 1.00 91.69 91 ARG A C 1
ATOM 717 O O . ARG A 1 91 ? 3.949 3.225 5.445 1.00 91.69 91 ARG A O 1
ATOM 724 N N . ARG A 1 92 ? 2.124 2.420 4.404 1.00 92.88 92 ARG A N 1
ATOM 725 C CA . ARG A 1 92 ? 1.382 2.115 5.634 1.00 92.88 92 ARG A CA 1
ATOM 726 C C . ARG A 1 92 ? 2.135 1.112 6.506 1.00 92.88 92 ARG A C 1
ATOM 728 O O . ARG A 1 92 ? 2.150 1.253 7.725 1.00 92.88 92 ARG A O 1
ATOM 735 N N . PHE A 1 93 ? 2.777 0.133 5.879 1.00 92.25 93 PHE A N 1
ATOM 736 C CA . PHE A 1 93 ? 3.609 -0.838 6.569 1.00 92.25 93 PHE A CA 1
ATOM 737 C C . PHE A 1 93 ? 4.863 -0.204 7.186 1.00 92.25 93 PHE A C 1
ATOM 739 O O . PHE A 1 93 ? 5.167 -0.469 8.343 1.00 92.25 93 PHE A O 1
ATOM 746 N N . SER A 1 94 ? 5.538 0.710 6.488 1.00 90.75 94 SER A N 1
ATOM 747 C CA . SER A 1 94 ? 6.659 1.462 7.066 1.00 90.75 94 SER A CA 1
ATOM 748 C C . SER A 1 94 ? 6.246 2.304 8.282 1.00 90.75 94 SER A C 1
ATOM 750 O O . SER A 1 94 ? 6.969 2.338 9.275 1.00 90.75 94 SER A O 1
ATOM 752 N N . THR A 1 95 ? 5.056 2.917 8.265 1.00 91.06 95 THR A N 1
ATOM 753 C CA . THR A 1 95 ? 4.504 3.595 9.452 1.00 91.06 95 THR A CA 1
ATOM 754 C C . THR A 1 95 ? 4.316 2.631 10.623 1.00 91.06 95 THR A C 1
ATOM 756 O O . THR A 1 95 ? 4.652 2.971 11.754 1.00 91.06 95 THR A O 1
ATOM 759 N N . PHE A 1 96 ? 3.809 1.425 10.362 1.00 92.19 96 PHE A N 1
ATOM 760 C CA . PHE A 1 96 ? 3.695 0.375 11.375 1.00 92.19 96 PHE A CA 1
ATOM 761 C C . PHE A 1 96 ? 5.066 -0.017 11.946 1.00 92.19 96 PHE A C 1
ATOM 763 O O . PHE A 1 96 ? 5.217 -0.092 13.164 1.00 92.19 96 PHE A O 1
ATOM 770 N N . LEU A 1 97 ? 6.072 -0.203 11.087 1.00 89.50 97 LEU A N 1
ATOM 771 C CA . LEU A 1 97 ? 7.433 -0.541 11.508 1.00 89.50 97 LEU A CA 1
ATOM 772 C C . LEU A 1 97 ? 8.045 0.536 12.406 1.00 89.50 97 LE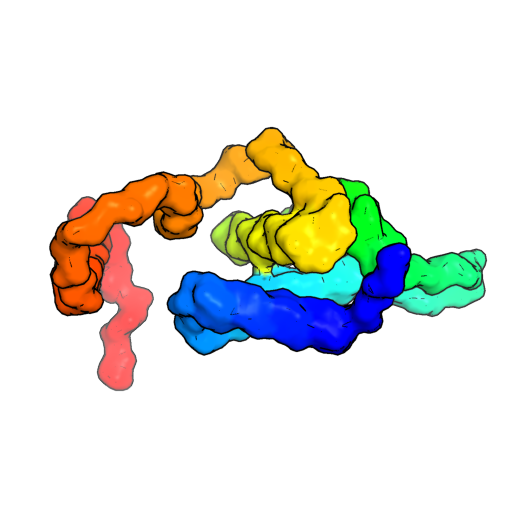U A C 1
ATOM 774 O O . LEU A 1 97 ? 8.694 0.221 13.403 1.00 89.50 97 LEU A O 1
ATOM 778 N N . HIS A 1 98 ? 7.805 1.804 12.078 1.00 88.81 98 HIS A N 1
ATOM 779 C CA . HIS A 1 98 ? 8.221 2.919 12.914 1.00 88.81 98 HIS A CA 1
ATOM 780 C C . HIS A 1 98 ? 7.509 2.907 14.272 1.00 88.81 98 HIS A C 1
ATOM 782 O O . HIS A 1 98 ? 8.164 2.978 15.307 1.00 88.81 98 HIS A O 1
ATOM 788 N N . ALA A 1 99 ? 6.183 2.752 14.276 1.00 87.69 99 ALA A N 1
ATOM 789 C CA . ALA A 1 99 ? 5.377 2.793 15.493 1.00 87.69 99 ALA A CA 1
ATOM 790 C C . ALA A 1 99 ? 5.675 1.636 16.464 1.00 87.69 99 ALA A C 1
ATOM 792 O O . ALA A 1 99 ? 5.664 1.844 17.672 1.00 87.69 99 ALA A O 1
ATOM 793 N N . GLN A 1 100 ? 5.925 0.428 15.950 1.00 86.94 100 GLN A N 1
ATOM 794 C CA . GLN A 1 100 ? 6.115 -0.771 16.778 1.00 86.94 100 GLN A CA 1
ATOM 795 C C . GLN A 1 100 ? 7.583 -1.075 17.096 1.00 86.94 100 GLN A C 1
ATOM 797 O O . GLN A 1 100 ? 7.875 -1.632 18.150 1.00 86.94 100 GLN A O 1
ATOM 802 N N . PHE A 1 101 ? 8.514 -0.717 16.206 1.00 85.44 101 PHE A N 1
ATOM 803 C CA . PHE A 1 101 ? 9.921 -1.126 16.314 1.00 85.44 101 PHE A CA 1
ATOM 804 C C . PHE A 1 101 ? 10.915 0.042 16.240 1.00 85.44 101 PHE A C 1
ATOM 806 O O . PHE A 1 101 ? 12.123 -0.186 16.301 1.00 85.44 101 PHE A O 1
ATOM 813 N N . GLY A 1 102 ? 10.445 1.286 16.092 1.00 83.56 102 GLY A N 1
ATOM 814 C CA . GLY A 1 102 ? 11.304 2.471 16.011 1.00 83.56 102 GLY A CA 1
ATOM 815 C C . GLY A 1 102 ? 12.143 2.558 14.731 1.00 83.56 102 GLY A C 1
ATOM 816 O O . GLY A 1 102 ? 13.115 3.308 14.688 1.00 83.56 102 GLY A O 1
ATOM 817 N N . LEU A 1 103 ? 11.801 1.795 13.685 1.00 82.00 103 LEU A N 1
ATOM 818 C CA . LEU A 1 103 ? 12.517 1.825 12.405 1.00 82.00 103 LEU A CA 1
ATOM 819 C C . LEU A 1 103 ? 12.271 3.143 11.659 1.00 82.00 103 LEU A C 1
ATOM 821 O O . LEU A 1 103 ? 11.227 3.775 11.826 1.00 82.00 103 LEU A O 1
ATOM 825 N N . ALA A 1 104 ? 13.224 3.571 10.830 1.00 75.38 104 ALA A N 1
ATOM 826 C CA . ALA A 1 104 ? 13.088 4.808 10.068 1.00 75.38 104 ALA A CA 1
ATOM 827 C C . ALA A 1 104 ? 11.877 4.727 9.113 1.00 75.38 104 ALA A C 1
ATOM 829 O O . ALA A 1 104 ? 11.784 3.783 8.320 1.00 75.38 104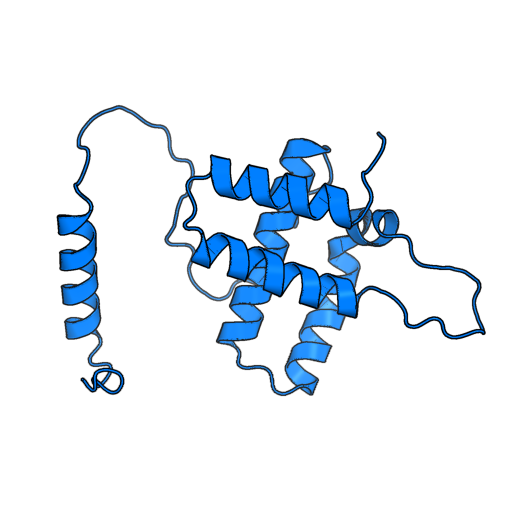 ALA A O 1
ATOM 830 N N . PRO A 1 105 ? 10.938 5.690 9.163 1.00 74.38 105 PRO A N 1
ATOM 831 C CA . PRO A 1 105 ? 9.806 5.695 8.254 1.00 74.38 105 PRO A CA 1
ATOM 832 C C . PRO A 1 105 ? 10.255 6.076 6.839 1.00 74.38 105 PRO A C 1
ATOM 834 O O . PRO A 1 105 ? 11.213 6.828 6.648 1.00 74.38 105 PRO A O 1
ATOM 837 N N . LEU A 1 106 ? 9.511 5.612 5.835 1.00 74.88 106 LEU A N 1
ATOM 838 C CA . LEU A 1 106 ? 9.628 6.102 4.466 1.00 74.88 106 LEU A CA 1
ATOM 839 C C . LEU A 1 106 ? 9.325 7.607 4.444 1.00 74.88 106 LEU A C 1
ATOM 841 O O . LEU A 1 106 ? 8.182 8.023 4.645 1.00 74.88 106 LEU A O 1
ATOM 845 N N . GLN A 1 107 ? 10.345 8.432 4.203 1.00 60.84 107 GLN A N 1
ATOM 846 C CA . GLN A 1 107 ? 10.179 9.880 4.101 1.00 60.84 107 GLN A CA 1
ATOM 847 C C . GLN A 1 107 ? 9.492 10.231 2.772 1.00 60.84 107 GLN A C 1
ATOM 849 O O . GLN A 1 107 ? 9.915 9.830 1.688 1.00 60.84 107 GLN A O 1
ATOM 854 N N . GLY A 1 108 ? 8.377 10.956 2.870 1.00 51.31 108 GLY A N 1
ATOM 855 C CA . GLY A 1 108 ? 7.344 11.094 1.838 1.00 51.31 108 GLY A CA 1
ATOM 856 C C . GLY A 1 108 ? 7.669 11.931 0.596 1.00 51.31 108 GLY A C 1
ATOM 857 O O . GLY A 1 108 ? 6.749 12.538 0.055 1.00 51.31 108 GLY A O 1
ATOM 858 N N . GLN A 1 109 ? 8.913 11.973 0.112 1.00 44.47 109 GLN A N 1
ATOM 859 C CA . GLN A 1 109 ? 9.259 12.774 -1.075 1.00 44.47 109 GLN A CA 1
ATOM 860 C C . GLN A 1 109 ? 9.385 11.983 -2.386 1.00 44.47 109 GLN A C 1
ATOM 862 O O . GLN A 1 109 ? 9.173 12.562 -3.446 1.00 44.47 109 GLN A O 1
ATOM 867 N N . ALA A 1 110 ? 9.626 10.669 -2.364 1.00 43.06 110 ALA A N 1
ATOM 868 C CA . ALA A 1 110 ? 9.942 9.946 -3.604 1.00 43.06 110 ALA A CA 1
ATOM 869 C C . ALA A 1 110 ? 8.738 9.653 -4.530 1.00 43.06 110 ALA A C 1
ATOM 871 O O . ALA A 1 110 ? 8.933 9.298 -5.686 1.00 43.06 110 ALA A O 1
ATOM 872 N N . LEU A 1 111 ? 7.483 9.760 -4.066 1.00 47.31 111 LEU A N 1
ATOM 873 C CA . LEU A 1 111 ? 6.317 9.253 -4.816 1.00 47.31 111 LEU A CA 1
ATOM 874 C C . LEU A 1 111 ? 5.055 10.099 -4.573 1.00 47.31 111 LEU A C 1
ATOM 876 O O . LEU A 1 111 ? 4.072 9.624 -3.987 1.00 47.31 111 LEU A O 1
ATOM 880 N N . LYS A 1 112 ? 5.087 11.370 -4.989 1.00 38.38 112 LYS A N 1
ATOM 881 C CA . LYS A 1 112 ? 3.931 12.279 -4.977 1.00 38.38 112 LYS A CA 1
ATOM 882 C C . LYS A 1 112 ? 3.030 11.971 -6.179 1.00 38.38 112 LYS A C 1
ATOM 884 O O . LYS A 1 112 ? 3.213 12.505 -7.264 1.00 38.38 112 LYS A O 1
ATOM 889 N N . GLY A 1 113 ? 2.061 11.084 -5.981 1.00 36.94 113 GLY A N 1
ATOM 890 C CA . GLY A 1 113 ? 1.033 10.770 -6.969 1.00 36.94 113 GLY A CA 1
ATOM 891 C C . GLY A 1 113 ? -0.099 9.980 -6.325 1.00 36.94 113 GLY A C 1
ATOM 892 O O . GLY A 1 113 ? 0.155 8.918 -5.772 1.00 36.94 113 GLY A O 1
ATOM 893 N N . THR A 1 114 ? -1.312 10.534 -6.412 1.00 34.56 114 THR A N 1
ATOM 894 C CA . THR A 1 114 ? -2.622 10.047 -5.925 1.00 34.56 114 THR A CA 1
ATOM 895 C C . THR A 1 114 ? -2.946 10.263 -4.435 1.00 34.56 114 THR A C 1
ATOM 897 O O . THR A 1 114 ? -2.757 9.393 -3.594 1.00 34.56 114 THR A O 1
ATOM 900 N N . ASN A 1 115 ? -3.456 11.471 -4.167 1.00 34.84 115 ASN A N 1
ATOM 901 C CA . ASN A 1 115 ? -4.471 11.880 -3.183 1.00 34.84 115 ASN A CA 1
ATOM 902 C C . ASN A 1 115 ? -4.578 11.107 -1.838 1.00 34.84 115 ASN A C 1
ATOM 904 O O . ASN A 1 115 ? -5.174 10.030 -1.796 1.00 34.84 115 ASN A O 1
ATOM 908 N N . PRO A 1 116 ? -4.125 11.690 -0.711 1.00 42.53 116 PRO A N 1
ATOM 909 C CA . PRO A 1 116 ? -4.475 11.242 0.627 1.00 42.53 116 PRO A CA 1
ATOM 910 C C . PRO A 1 116 ? -5.765 11.949 1.075 1.00 42.53 116 PRO A C 1
ATOM 912 O O . PRO A 1 116 ? -5.719 12.993 1.719 1.00 42.53 116 PRO A O 1
ATOM 915 N N . GLN A 1 117 ? -6.931 11.393 0.755 1.00 39.88 117 GLN A N 1
ATOM 916 C CA . GLN A 1 117 ? -8.145 11.702 1.516 1.00 39.88 117 GLN A CA 1
ATOM 917 C C . GLN A 1 117 ? -8.584 10.447 2.256 1.00 39.88 117 GLN A C 1
ATOM 919 O O . GLN A 1 117 ? -9.187 9.534 1.704 1.00 39.88 117 GLN A O 1
ATOM 924 N N . GLY A 1 118 ? -8.171 10.404 3.519 1.00 37.72 118 GLY A N 1
ATOM 925 C CA . GLY A 1 118 ? -8.402 9.305 4.438 1.00 37.72 118 GLY A CA 1
ATOM 926 C C . GLY A 1 118 ? -7.405 9.351 5.589 1.00 37.72 118 GLY A C 1
ATOM 927 O O . GLY A 1 118 ? -6.458 8.573 5.604 1.00 37.72 118 GLY A O 1
ATOM 928 N N . LEU A 1 119 ? -7.675 10.246 6.547 1.00 40.81 119 LEU A N 1
ATOM 929 C CA . LEU A 1 119 ? -7.142 10.254 7.918 1.00 40.81 119 LEU A CA 1
ATOM 930 C C . LEU A 1 119 ? -5.730 10.838 8.090 1.00 40.81 119 LEU A C 1
ATOM 932 O O . LEU A 1 119 ? -4.769 10.139 8.411 1.00 40.81 119 LEU A O 1
ATOM 936 N N . ALA A 1 120 ? -5.642 12.165 7.970 1.00 29.94 120 ALA A N 1
ATOM 937 C CA . ALA A 1 120 ? -4.716 12.925 8.800 1.00 29.94 120 ALA A CA 1
ATOM 938 C C . ALA A 1 120 ? -5.216 12.866 10.255 1.00 29.94 120 ALA A C 1
ATOM 940 O O . ALA A 1 120 ? -6.392 13.117 10.521 1.00 29.94 120 ALA A O 1
ATOM 941 N N . LEU A 1 121 ? -4.329 12.511 11.184 1.00 35.19 121 LEU A N 1
ATOM 942 C CA . LEU A 1 121 ? -4.554 12.635 12.622 1.00 35.19 121 LEU A CA 1
ATOM 943 C C . LEU A 1 121 ? -4.537 14.128 12.976 1.00 35.19 121 LEU A C 1
ATOM 945 O O . LEU A 1 121 ? -3.496 14.671 13.336 1.00 35.19 121 LEU A O 1
ATOM 949 N N . GLN A 1 122 ? -5.672 14.806 12.818 1.00 31.23 122 GLN A N 1
ATOM 950 C CA . GLN A 1 122 ? -5.882 16.147 13.358 1.00 31.23 122 GLN A CA 1
ATOM 951 C C . GLN A 1 122 ? -6.752 16.018 14.612 1.00 31.23 122 GLN A C 1
ATOM 953 O O . GLN A 1 12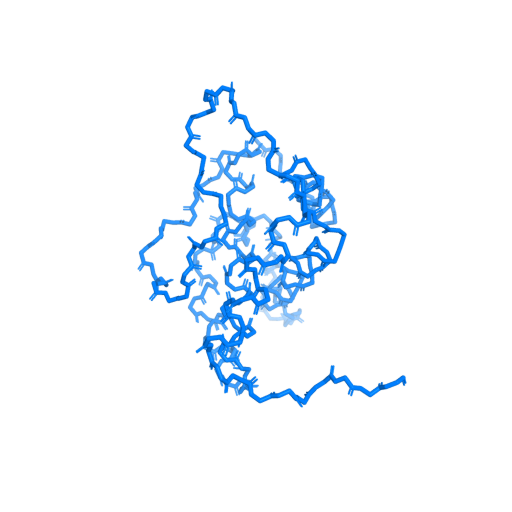2 ? -7.743 15.289 14.604 1.00 31.23 122 GLN A O 1
ATOM 958 N N . GLY A 1 123 ? -6.320 16.673 15.692 1.00 33.44 123 GLY A N 1
ATOM 959 C CA . GLY A 1 123 ? -6.841 16.532 17.052 1.00 33.44 123 GLY A CA 1
ATOM 960 C C . GLY A 1 123 ? -8.365 16.469 17.157 1.00 33.44 123 GLY A C 1
ATOM 961 O O . GLY A 1 123 ? -9.087 17.304 16.616 1.00 33.44 123 GLY A O 1
ATOM 962 N N . VAL A 1 124 ? -8.842 15.467 17.891 1.00 31.67 124 VAL A N 1
ATOM 963 C CA . VAL A 1 124 ? -10.254 15.291 18.219 1.00 31.67 124 VAL A CA 1
ATOM 964 C C . VAL A 1 124 ? -10.655 16.248 19.344 1.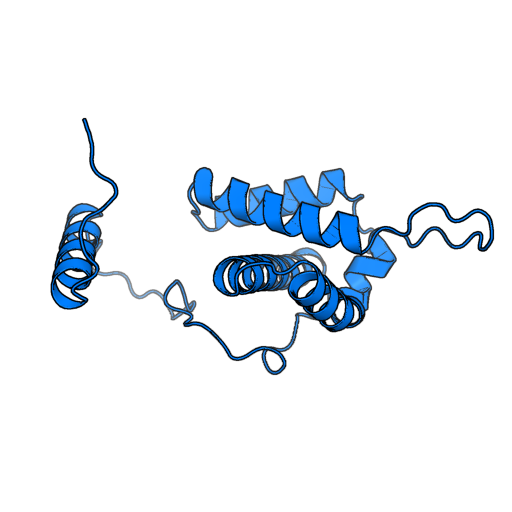00 31.67 124 VAL A C 1
ATOM 966 O O . VAL A 1 124 ? -10.307 16.048 20.504 1.00 31.67 124 VAL A O 1
ATOM 969 N N . SER A 1 125 ? -11.433 17.274 18.999 1.00 27.62 125 SER A N 1
ATOM 970 C CA . SER A 1 125 ? -12.487 17.788 19.882 1.00 27.62 125 SER A CA 1
ATOM 971 C C . SER A 1 125 ? -13.805 17.076 19.532 1.00 27.62 125 SER A C 1
ATOM 973 O O . SER A 1 125 ? -14.024 16.765 18.358 1.00 27.62 125 SER A O 1
ATOM 975 N N . PRO A 1 126 ? -14.679 16.766 20.506 1.00 42.62 126 PRO A N 1
ATOM 976 C CA . PRO A 1 126 ? -15.763 15.816 20.306 1.00 42.62 126 PRO A CA 1
ATOM 977 C C . PRO A 1 126 ? -17.065 16.540 19.951 1.00 42.62 126 PRO A C 1
ATOM 979 O O . PRO A 1 126 ? -17.726 17.083 20.828 1.00 42.62 126 PRO A O 1
ATOM 982 N N . ALA A 1 127 ? -17.475 16.527 18.684 1.00 36.22 127 ALA A N 1
ATOM 983 C CA . ALA A 1 127 ? -18.870 16.769 18.317 1.00 36.22 127 ALA A CA 1
ATOM 984 C C . ALA A 1 127 ? -19.157 16.287 16.890 1.00 36.22 127 ALA A C 1
ATOM 986 O O . ALA A 1 127 ? -18.389 16.550 15.973 1.00 36.22 127 ALA A O 1
ATOM 987 N N . ALA A 1 128 ? -20.315 15.645 16.727 1.00 37.69 128 ALA A N 1
ATOM 988 C CA . ALA A 1 128 ? -20.909 15.135 15.489 1.00 37.69 128 ALA A CA 1
ATOM 989 C C . ALA A 1 128 ? -20.337 13.806 14.955 1.00 37.69 128 ALA A C 1
ATOM 991 O O . ALA A 1 128 ? -19.563 13.745 14.003 1.00 37.69 128 ALA A O 1
ATOM 992 N N . SER A 1 129 ? -20.850 12.709 15.521 1.00 42.09 129 SER A N 1
ATOM 993 C CA . SER A 1 129 ? -20.917 11.412 14.840 1.00 42.09 129 SER A CA 1
ATOM 994 C C . SER A 1 129 ? -21.777 11.562 13.577 1.00 42.09 129 SER A C 1
ATOM 996 O O . SER A 1 129 ? -23.008 11.589 13.634 1.00 42.09 129 SER A O 1
ATOM 998 N N . LEU A 1 130 ? -21.132 11.748 12.426 1.00 47.12 130 LEU A N 1
ATOM 999 C CA . LEU A 1 130 ? -21.791 11.696 11.125 1.00 47.12 130 LEU A CA 1
ATOM 1000 C C . LEU A 1 130 ? -22.030 10.224 10.785 1.00 47.12 130 LEU A C 1
ATOM 1002 O O . LEU A 1 130 ? -21.087 9.458 10.594 1.00 47.12 130 LEU A O 1
ATOM 1006 N N . SER A 1 131 ? -23.304 9.828 10.756 1.00 53.00 131 SER A N 1
ATOM 1007 C CA . SER A 1 131 ? -23.694 8.449 10.477 1.00 53.00 131 SER A CA 1
ATOM 1008 C C . SER A 1 131 ? -23.212 8.004 9.094 1.00 53.00 131 SER A C 1
ATOM 1010 O O . SER A 1 131 ? -23.200 8.775 8.130 1.00 53.00 131 SER A O 1
ATOM 1012 N N . SER A 1 132 ? -22.851 6.726 8.997 1.00 52.50 132 SER A N 1
ATOM 1013 C CA . SER A 1 132 ? -22.407 6.044 7.774 1.00 52.50 132 SER A CA 1
ATOM 1014 C C . SER A 1 132 ? -23.322 6.283 6.566 1.00 52.50 132 SER A C 1
ATOM 1016 O O . SER A 1 132 ? -22.843 6.338 5.436 1.00 52.50 132 SER A O 1
ATOM 1018 N N . ALA A 1 133 ? -24.619 6.506 6.799 1.00 51.56 133 ALA A N 1
ATOM 1019 C CA . ALA A 1 133 ? -25.591 6.839 5.762 1.00 51.56 133 ALA A CA 1
ATOM 1020 C C . ALA A 1 133 ? -25.264 8.151 5.026 1.00 51.56 133 ALA A C 1
ATOM 1022 O O . ALA A 1 133 ? -25.362 8.206 3.804 1.00 51.56 133 ALA A O 1
ATOM 1023 N N . LYS A 1 134 ? -24.805 9.190 5.737 1.00 63.00 134 LYS A N 1
ATOM 1024 C CA . LYS A 1 134 ? -24.459 10.484 5.122 1.00 63.00 134 LYS A CA 1
ATOM 1025 C C . LYS A 1 134 ? -23.190 10.403 4.274 1.00 63.00 134 LYS A C 1
ATOM 1027 O O . LYS A 1 134 ? -23.088 11.079 3.257 1.00 63.00 134 LYS A O 1
ATOM 1032 N N . ILE A 1 135 ? -22.249 9.547 4.672 1.00 63.41 135 ILE A N 1
ATOM 1033 C CA . ILE A 1 135 ? -20.994 9.322 3.941 1.00 63.41 135 ILE A CA 1
ATOM 1034 C C . ILE A 1 135 ? -21.281 8.662 2.586 1.00 63.41 135 ILE A C 1
ATOM 1036 O O . ILE A 1 135 ? -20.718 9.066 1.569 1.00 63.41 135 ILE A O 1
ATOM 1040 N N . LEU A 1 136 ? -22.189 7.682 2.555 1.00 63.47 136 LEU A N 1
ATOM 1041 C CA . LEU A 1 136 ? -22.594 7.009 1.318 1.00 63.47 136 LEU A CA 1
ATOM 1042 C C . LEU A 1 136 ? -23.324 7.955 0.361 1.00 63.47 136 LEU A C 1
ATOM 1044 O O . LEU A 1 136 ? -23.082 7.907 -0.844 1.00 63.47 136 LEU A O 1
ATOM 1048 N N . ASP A 1 137 ? -24.162 8.842 0.890 1.00 62.34 137 ASP A N 1
ATOM 1049 C CA . ASP A 1 137 ? -24.937 9.784 0.080 1.00 62.34 137 ASP A CA 1
ATOM 1050 C C . ASP A 1 137 ? -24.045 10.857 -0.571 1.00 62.34 137 ASP A C 1
ATOM 1052 O O . ASP A 1 137 ? -24.149 11.152 -1.765 1.00 62.34 137 ASP A O 1
ATOM 1056 N N . GLN A 1 138 ? -23.058 11.358 0.179 1.00 64.06 138 GLN A N 1
ATOM 1057 C CA . GLN A 1 138 ? -22.033 12.259 -0.354 1.00 64.06 138 GLN A CA 1
ATOM 1058 C C . GLN A 1 138 ? -21.158 11.571 -1.408 1.00 64.06 138 GLN A C 1
ATOM 1060 O O . GLN A 1 138 ? -20.816 12.180 -2.423 1.00 64.06 138 GLN A O 1
ATOM 1065 N N . PHE A 1 139 ? -20.832 10.291 -1.209 1.00 62.91 139 PHE A N 1
ATOM 1066 C CA . PHE A 1 139 ? -20.064 9.511 -2.177 1.00 62.91 139 PHE A CA 1
ATOM 1067 C C . PHE A 1 139 ? -20.849 9.265 -3.472 1.00 62.91 139 PHE A C 1
ATOM 1069 O O . PHE A 1 139 ? -20.302 9.407 -4.565 1.00 62.91 139 PHE A O 1
ATOM 1076 N N . LYS A 1 140 ? -22.147 8.969 -3.367 1.00 64.50 140 LYS A N 1
ATOM 1077 C CA . LYS A 1 140 ? -23.036 8.802 -4.522 1.00 64.50 140 LYS A CA 1
ATOM 1078 C C . LYS A 1 140 ? -23.150 10.095 -5.335 1.00 64.50 140 LYS A C 1
ATOM 1080 O O . LYS A 1 140 ? -22.940 10.076 -6.544 1.00 64.50 140 LYS A O 1
ATOM 1085 N N . THR A 1 141 ? -23.348 11.221 -4.652 1.00 68.25 141 THR A N 1
ATOM 1086 C CA . THR A 1 141 ? -23.373 12.560 -5.265 1.00 68.25 141 THR A CA 1
ATOM 1087 C C . THR A 1 141 ? -22.061 12.877 -5.997 1.00 68.25 141 THR A C 1
ATOM 1089 O O . THR A 1 141 ? -22.061 13.471 -7.076 1.00 68.25 141 THR A O 1
ATOM 1092 N N . TYR A 1 142 ? -20.922 12.452 -5.441 1.00 60.91 142 TYR A N 1
ATOM 1093 C CA . TYR A 1 142 ? -19.612 12.629 -6.068 1.00 60.91 142 TYR A CA 1
ATOM 1094 C C . TYR A 1 142 ? -19.460 11.793 -7.350 1.00 60.91 142 TYR A C 1
ATOM 1096 O O . TYR A 1 142 ? -18.967 12.299 -8.357 1.00 60.91 142 TYR A O 1
ATOM 1104 N N . LEU A 1 143 ? -19.937 10.544 -7.353 1.00 61.34 143 LEU A N 1
ATOM 1105 C CA . LEU A 1 143 ? -19.908 9.672 -8.534 1.00 61.34 143 LEU A CA 1
ATOM 1106 C C . LEU A 1 143 ? -20.799 10.183 -9.673 1.00 61.34 143 LEU A C 1
ATOM 1108 O O . LEU A 1 143 ? -20.413 10.094 -10.839 1.00 61.34 143 LEU A O 1
ATOM 1112 N N . GLU A 1 144 ? -21.962 10.745 -9.342 1.00 66.00 144 GLU A N 1
ATOM 1113 C CA . GLU A 1 144 ? -22.879 11.340 -10.320 1.00 66.00 144 GLU A CA 1
ATOM 1114 C C . GLU A 1 144 ? -22.284 12.602 -10.963 1.00 66.00 144 GLU A C 1
ATOM 1116 O O . GLU A 1 144 ? -22.433 12.823 -12.168 1.00 66.00 144 GLU A O 1
ATOM 1121 N N . LYS A 1 145 ? -21.532 13.395 -10.188 1.00 63.06 145 LY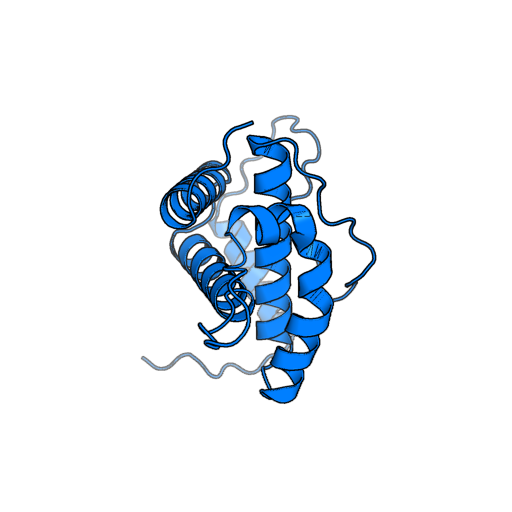S A N 1
ATOM 1122 C CA . LYS A 1 145 ? -20.847 14.602 -10.670 1.00 63.06 145 LYS A CA 1
ATOM 1123 C C . LYS A 1 145 ? -19.673 14.296 -11.610 1.00 63.06 145 LYS A C 1
ATOM 1125 O O . LYS A 1 145 ? -19.421 15.072 -12.530 1.00 63.06 145 LYS A O 1
ATOM 1130 N N . ASP A 1 146 ? -19.003 13.159 -11.425 1.00 56.00 146 ASP A N 1
ATOM 1131 C CA . ASP A 1 146 ? -17.811 12.759 -12.190 1.00 56.00 146 ASP A CA 1
ATOM 1132 C C . ASP A 1 146 ? -18.111 12.047 -13.529 1.00 56.00 146 ASP A C 1
ATOM 1134 O O . ASP A 1 146 ? -17.176 11.628 -14.212 1.00 56.00 146 ASP A O 1
ATOM 1138 N N . LYS A 1 147 ? -19.389 11.890 -13.928 1.00 55.34 147 LYS A N 1
ATOM 1139 C CA . LYS A 1 147 ? -19.836 11.249 -15.192 1.00 55.34 147 LYS A CA 1
ATOM 1140 C C . LYS A 1 147 ? -19.052 9.979 -15.585 1.00 55.34 147 LYS A C 1
ATOM 1142 O O . LYS A 1 147 ? -18.828 9.711 -16.767 1.00 55.34 147 LYS A O 1
ATOM 1147 N N . LYS A 1 148 ? -18.659 9.148 -14.617 1.00 51.94 148 LYS A N 1
ATOM 1148 C CA . LYS A 1 148 ? -18.141 7.806 -14.911 1.00 51.94 148 LYS A CA 1
ATOM 1149 C C . LYS A 1 148 ? -19.333 6.904 -15.206 1.00 51.94 148 LYS A C 1
ATOM 1151 O O . LYS A 1 148 ? -20.170 6.663 -14.343 1.00 51.94 148 LYS A O 1
ATOM 1156 N N . THR A 1 149 ? -19.437 6.472 -16.458 1.00 43.84 149 THR A N 1
ATOM 1157 C CA . THR A 1 149 ? -20.548 5.670 -16.984 1.00 43.84 149 THR A CA 1
ATOM 1158 C C . THR A 1 149 ? -20.809 4.417 -16.136 1.00 43.84 149 THR A C 1
ATOM 1160 O O . THR A 1 149 ? -19.850 3.728 -15.772 1.00 43.84 149 THR A O 1
ATOM 1163 N N . PRO A 1 150 ? -22.080 4.073 -15.857 1.00 45.56 150 PRO A N 1
ATOM 1164 C CA . PRO A 1 150 ? -22.446 2.936 -15.026 1.00 45.56 150 PRO A CA 1
ATOM 1165 C C . PRO A 1 150 ? -22.287 1.645 -15.832 1.00 45.56 150 PRO A C 1
ATOM 1167 O O . PRO A 1 150 ? -23.174 1.238 -16.573 1.00 45.56 150 PRO A O 1
ATOM 1170 N N . SER A 1 151 ? -21.145 0.984 -15.691 1.00 45.91 151 SER A N 1
ATOM 1171 C CA . SER A 1 151 ? -20.970 -0.386 -16.171 1.00 45.91 151 SER A CA 1
ATOM 1172 C C . SER A 1 151 ? -20.323 -1.212 -15.075 1.00 45.91 151 SER A C 1
ATOM 1174 O O . SER A 1 151 ? -19.130 -1.467 -15.126 1.00 45.91 151 SER A O 1
ATOM 1176 N N . THR A 1 152 ? -21.082 -1.525 -14.021 1.00 44.62 152 THR A N 1
ATOM 1177 C CA . THR A 1 152 ? -20.925 -2.710 -13.143 1.00 44.62 152 THR A CA 1
ATOM 1178 C C . THR A 1 152 ? -22.144 -2.786 -12.211 1.00 44.62 152 THR A C 1
ATOM 1180 O O . THR A 1 152 ? -22.024 -2.784 -10.993 1.00 44.62 152 THR A O 1
ATOM 1183 N N . VAL A 1 153 ? -23.354 -2.809 -12.772 1.00 43.50 153 VAL A N 1
ATOM 1184 C CA . VAL A 1 153 ? -24.514 -3.361 -12.059 1.00 43.50 153 VAL A CA 1
ATOM 1185 C C . VAL A 1 153 ? -25.287 -4.200 -13.066 1.00 43.50 153 VAL A C 1
ATOM 1187 O O . VAL A 1 153 ? -25.957 -3.663 -13.944 1.00 43.50 153 VAL A O 1
ATOM 1190 N N . LYS A 1 154 ? -25.159 -5.522 -12.970 1.00 36.41 154 LYS A N 1
ATOM 1191 C CA . LYS A 1 154 ? -26.155 -6.455 -13.493 1.00 36.41 154 LYS A CA 1
ATOM 1192 C C . LYS A 1 154 ? -26.457 -7.476 -12.398 1.00 36.41 154 LYS A C 1
ATOM 1194 O O . LYS A 1 154 ? -25.521 -8.077 -11.881 1.00 36.41 154 LYS A O 1
ATOM 1199 N N . ASN A 1 155 ? -27.756 -7.503 -12.087 1.00 36.56 155 ASN A N 1
ATOM 1200 C CA . ASN A 1 155 ? -28.601 -8.402 -11.290 1.00 36.56 155 ASN A CA 1
ATOM 1201 C C . ASN A 1 155 ? -27.954 -9.595 -10.592 1.00 36.56 155 ASN A C 1
ATOM 1203 O O . ASN A 1 155 ? -27.348 -10.429 -11.296 1.00 36.56 155 ASN A O 1
#

Foldseek 3Di:
DDDDAPVVLLVLLLVVVVVVVDDPVLSVLLSVLVVVLVVVVQDDPPVPDPPRPGPVNCLLPVVVSLVVVLVVCVVVVPDPVSNVSSVVSSQSSLVSCCVPPVHDHDDPDPDPDDDPPDDDPDDDDDDDPDDPVVVVVVVVVVCVVVPPDDDDDDD